Protein AF-X6GZL0-F1 (afdb_monomer_lite)

pLDDT: mean 87.63, std 10.03, range [54.88, 96.75]

Structure (mmCIF, N/CA/C/O backbone):
data_AF-X6GZL0-F1
#
_entry.id   AF-X6GZL0-F1
#
loop_
_atom_site.group_PDB
_atom_site.id
_atom_site.type_symbol
_atom_site.label_atom_id
_atom_site.label_alt_id
_atom_site.label_comp_id
_atom_site.label_asym_id
_atom_site.label_entity_id
_atom_site.label_seq_id
_atom_site.pdbx_PDB_ins_code
_atom_site.Cartn_x
_atom_site.Cartn_y
_atom_site.Cartn_z
_atom_site.occupancy
_atom_site.B_iso_or_equiv
_atom_site.auth_seq_id
_atom_site.auth_comp_id
_atom_site.auth_asym_id
_atom_site.auth_atom_id
_atom_site.pdbx_PDB_model_num
ATOM 1 N N . MET A 1 1 ? 24.671 -5.917 -28.844 1.00 54.88 1 MET A N 1
ATOM 2 C CA . MET A 1 1 ? 24.541 -6.890 -27.731 1.00 54.88 1 MET A CA 1
ATOM 3 C C . MET A 1 1 ? 24.314 -6.176 -26.387 1.00 54.88 1 MET A C 1
ATOM 5 O O . MET A 1 1 ? 24.769 -6.671 -25.364 1.00 54.88 1 MET A O 1
ATOM 9 N N . SER A 1 2 ? 23.624 -5.028 -26.377 1.00 60.88 2 SER A N 1
ATOM 10 C CA . SER A 1 2 ? 23.483 -4.157 -25.192 1.00 60.88 2 SER A CA 1
ATOM 11 C C . SER A 1 2 ? 22.039 -4.138 -24.675 1.00 60.88 2 SER A C 1
ATOM 13 O O . SER A 1 2 ? 21.825 -4.404 -23.502 1.00 60.88 2 SER A O 1
ATOM 15 N N . ALA A 1 3 ? 21.064 -3.987 -25.581 1.00 61.78 3 ALA A N 1
ATOM 16 C CA . ALA A 1 3 ? 19.638 -3.892 -25.251 1.00 61.78 3 ALA A CA 1
ATOM 17 C C . ALA A 1 3 ? 19.056 -5.130 -24.540 1.00 61.78 3 ALA A C 1
ATOM 19 O O . ALA A 1 3 ? 18.276 -4.987 -23.610 1.00 61.78 3 ALA A O 1
ATOM 20 N N . ASP A 1 4 ? 19.475 -6.345 -24.921 1.00 62.56 4 ASP A N 1
ATOM 21 C CA . ASP A 1 4 ? 18.967 -7.580 -24.298 1.00 62.56 4 ASP A CA 1
ATOM 22 C C . ASP A 1 4 ? 19.306 -7.623 -22.795 1.00 62.56 4 ASP A C 1
ATOM 24 O O . ASP A 1 4 ? 18.476 -7.983 -21.972 1.00 62.56 4 ASP A O 1
ATOM 28 N N . ARG A 1 5 ? 20.512 -7.177 -22.408 1.00 64.81 5 ARG A N 1
ATOM 29 C CA . ARG A 1 5 ? 20.960 -7.172 -21.004 1.00 64.81 5 ARG A CA 1
ATOM 30 C C . ARG A 1 5 ? 20.229 -6.131 -20.152 1.00 64.81 5 ARG A C 1
ATOM 32 O O . ARG A 1 5 ? 19.945 -6.423 -18.995 1.00 64.81 5 ARG A O 1
ATOM 39 N N . GLU A 1 6 ? 19.929 -4.963 -20.715 1.00 66.50 6 GLU A N 1
ATOM 40 C CA . GLU A 1 6 ? 19.211 -3.879 -20.027 1.00 66.50 6 GLU A CA 1
ATOM 41 C C . GLU A 1 6 ? 17.767 -4.297 -19.690 1.00 66.50 6 GLU A C 1
ATOM 43 O O . GLU A 1 6 ? 17.346 -4.157 -18.541 1.00 66.50 6 GLU A O 1
ATOM 48 N N . ASP A 1 7 ? 17.063 -4.948 -20.624 1.00 71.19 7 ASP A N 1
ATOM 49 C CA . ASP A 1 7 ? 15.711 -5.491 -20.400 1.00 71.19 7 ASP A CA 1
ATOM 50 C C . ASP A 1 7 ? 15.679 -6.549 -19.278 1.00 71.19 7 ASP A C 1
ATOM 52 O O . ASP A 1 7 ? 14.783 -6.550 -18.423 1.00 71.19 7 ASP A O 1
ATOM 56 N N . HIS A 1 8 ? 16.681 -7.438 -19.226 1.00 76.62 8 HIS A N 1
ATOM 57 C CA . HIS A 1 8 ? 16.789 -8.440 -18.154 1.00 76.62 8 HIS A CA 1
ATOM 58 C C . HIS A 1 8 ? 17.031 -7.801 -16.782 1.00 76.62 8 HIS A C 1
ATOM 60 O O . HIS A 1 8 ? 16.529 -8.300 -15.771 1.00 76.62 8 HIS A O 1
ATOM 66 N N . GLU A 1 9 ? 17.801 -6.716 -16.711 1.00 80.75 9 GLU A N 1
ATOM 67 C CA . GLU A 1 9 ? 18.065 -6.014 -15.452 1.00 80.75 9 GLU A CA 1
ATOM 68 C C . GLU A 1 9 ? 16.826 -5.272 -14.936 1.00 80.75 9 GLU A C 1
ATOM 70 O O . GLU A 1 9 ? 16.520 -5.343 -13.740 1.00 80.75 9 GLU A O 1
ATOM 75 N N . GLU A 1 10 ? 16.068 -4.619 -15.818 1.00 84.94 10 GLU A N 1
ATOM 76 C CA . GLU A 1 10 ? 14.811 -3.959 -15.456 1.00 84.94 10 GLU A CA 1
ATOM 77 C C . GLU A 1 10 ? 13.745 -4.954 -14.983 1.00 84.94 10 GLU A C 1
ATOM 79 O O . GLU A 1 10 ? 13.057 -4.710 -13.984 1.00 84.94 10 GLU A O 1
ATOM 84 N N . ALA A 1 11 ? 13.633 -6.105 -15.652 1.00 83.62 11 ALA A N 1
ATOM 85 C CA . ALA A 1 11 ? 12.723 -7.172 -15.250 1.00 83.62 11 ALA A CA 1
ATOM 86 C C . ALA A 1 11 ? 13.036 -7.680 -13.834 1.00 83.62 11 ALA A C 1
ATOM 88 O O . ALA A 1 11 ? 12.135 -7.746 -12.994 1.00 83.62 11 ALA A O 1
ATOM 89 N N . ARG A 1 12 ? 14.315 -7.946 -13.531 1.00 87.12 12 ARG A N 1
ATOM 90 C CA . ARG A 1 12 ? 14.730 -8.379 -12.186 1.00 87.12 12 ARG A CA 1
ATOM 91 C C . ARG A 1 12 ? 14.504 -7.314 -11.120 1.00 87.12 12 ARG A C 1
ATOM 93 O O . ARG A 1 12 ? 14.137 -7.645 -9.996 1.00 87.12 12 ARG A O 1
ATOM 100 N N . ARG A 1 13 ? 14.709 -6.033 -11.445 1.00 87.62 13 ARG A N 1
ATOM 101 C CA . ARG A 1 13 ? 14.412 -4.936 -10.509 1.00 87.62 13 ARG A CA 1
ATOM 102 C C . ARG A 1 13 ? 12.930 -4.891 -10.157 1.00 87.62 13 ARG A C 1
ATOM 104 O O . ARG A 1 13 ? 12.605 -4.786 -8.978 1.00 87.62 13 ARG A O 1
ATOM 111 N N . ARG A 1 14 ? 12.044 -5.016 -11.152 1.00 85.38 14 ARG A N 1
ATOM 112 C CA . ARG A 1 14 ? 10.595 -5.067 -10.911 1.00 85.38 14 ARG A CA 1
ATOM 113 C C . ARG A 1 14 ? 10.197 -6.292 -10.094 1.00 85.38 14 ARG A C 1
ATOM 115 O O . ARG A 1 14 ? 9.396 -6.160 -9.178 1.00 85.38 14 ARG A O 1
ATOM 122 N N . GLU A 1 15 ? 10.760 -7.461 -10.388 1.00 88.44 15 GLU A N 1
ATOM 123 C CA . GLU A 1 15 ? 10.497 -8.682 -9.617 1.00 88.44 15 GLU A CA 1
ATOM 124 C C . GLU A 1 15 ? 10.891 -8.528 -8.139 1.00 88.44 15 GLU A C 1
ATOM 126 O O . GLU A 1 15 ? 10.097 -8.843 -7.251 1.00 88.44 15 GLU A O 1
ATOM 131 N N . ASN A 1 16 ? 12.083 -7.989 -7.869 1.00 91.38 16 ASN A N 1
ATOM 132 C CA . ASN A 1 16 ? 12.539 -7.734 -6.503 1.00 91.38 16 ASN A CA 1
ATOM 133 C C . ASN A 1 16 ? 11.618 -6.751 -5.770 1.00 91.38 16 ASN A C 1
ATOM 135 O O . ASN A 1 16 ? 11.233 -7.011 -4.633 1.00 91.38 16 ASN A O 1
ATOM 139 N N . GLU A 1 17 ? 11.207 -5.673 -6.436 1.00 89.56 17 GLU A N 1
ATOM 140 C CA . GLU A 1 17 ? 10.280 -4.691 -5.870 1.00 89.56 17 GLU A CA 1
ATOM 141 C C . GLU A 1 17 ? 8.926 -5.325 -5.505 1.00 89.56 17 GLU A C 1
ATOM 143 O O . GLU A 1 17 ? 8.405 -5.116 -4.409 1.00 89.56 17 GLU A O 1
ATOM 148 N N . TRP A 1 18 ? 8.374 -6.174 -6.376 1.00 88.56 18 TRP A N 1
ATOM 149 C CA . TRP A 1 18 ? 7.135 -6.901 -6.080 1.00 88.56 18 TRP A CA 1
ATOM 150 C C . TRP A 1 18 ? 7.279 -7.877 -4.914 1.00 88.56 18 TRP A C 1
ATOM 152 O O . TRP A 1 18 ? 6.341 -8.040 -4.129 1.00 88.56 18 TRP A O 1
ATOM 162 N N . ARG A 1 19 ? 8.448 -8.504 -4.768 1.00 91.25 19 ARG A N 1
ATOM 163 C CA . ARG A 1 19 ? 8.738 -9.391 -3.640 1.00 91.25 19 ARG A CA 1
ATOM 164 C C . ARG A 1 19 ? 8.760 -8.633 -2.314 1.00 91.25 19 ARG A C 1
ATOM 166 O O . ARG A 1 19 ? 8.199 -9.125 -1.336 1.00 91.25 19 ARG A O 1
ATOM 173 N N . GLU A 1 20 ? 9.357 -7.445 -2.280 1.00 93.12 20 GLU A N 1
ATOM 174 C CA . GLU A 1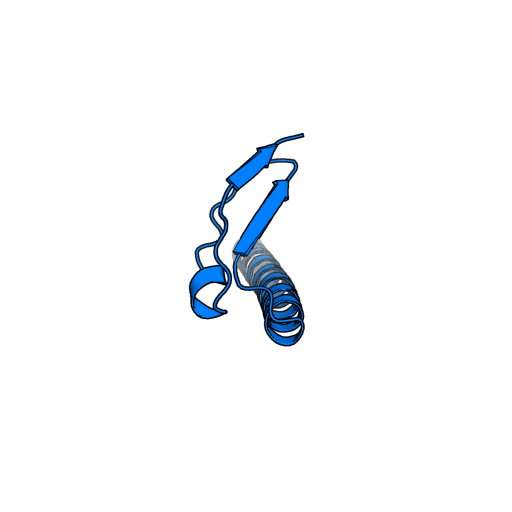 20 ? 9.372 -6.585 -1.089 1.00 93.12 20 GLU A CA 1
ATOM 175 C C . GLU A 1 20 ? 7.964 -6.104 -0.721 1.00 93.12 20 GLU A C 1
ATOM 177 O O . GLU A 1 20 ? 7.562 -6.194 0.442 1.00 93.12 20 GLU A O 1
ATOM 182 N N . ILE A 1 21 ? 7.177 -5.677 -1.715 1.00 90.75 21 ILE A N 1
ATOM 183 C CA . ILE A 1 21 ? 5.776 -5.274 -1.517 1.00 90.75 21 ILE A CA 1
ATOM 184 C C . ILE A 1 21 ? 4.953 -6.437 -0.947 1.00 90.75 21 ILE A C 1
ATOM 186 O O . ILE A 1 21 ? 4.223 -6.259 0.030 1.00 90.75 21 ILE A O 1
ATOM 190 N N . GLY A 1 22 ? 5.079 -7.634 -1.529 1.00 91.62 22 GLY A N 1
ATOM 191 C CA . GLY A 1 22 ? 4.351 -8.820 -1.078 1.00 91.62 22 GLY A CA 1
ATOM 192 C C . GLY A 1 22 ? 4.716 -9.230 0.349 1.00 91.62 22 GLY A C 1
ATOM 193 O O . GLY A 1 22 ? 3.831 -9.567 1.135 1.00 91.62 22 GLY A O 1
ATOM 194 N N . LEU A 1 23 ? 5.998 -9.141 0.713 1.00 94.50 23 LEU A N 1
ATOM 195 C CA . LEU A 1 23 ? 6.453 -9.402 2.078 1.00 94.50 23 LEU A CA 1
ATOM 196 C C . LEU A 1 23 ? 5.838 -8.412 3.075 1.00 94.50 23 LEU A C 1
ATOM 198 O O . LEU A 1 23 ? 5.279 -8.832 4.086 1.00 94.50 23 LEU A O 1
ATOM 202 N N . GLY A 1 24 ? 5.889 -7.110 2.776 1.00 94.06 24 GLY A N 1
ATOM 203 C CA . GLY A 1 24 ? 5.276 -6.084 3.622 1.00 94.06 24 GLY A CA 1
ATOM 204 C C . GLY A 1 24 ? 3.775 -6.314 3.812 1.00 94.06 24 GLY A C 1
ATOM 205 O O . GLY A 1 24 ? 3.273 -6.245 4.932 1.00 94.06 24 GLY A O 1
ATOM 206 N N . ALA A 1 25 ? 3.067 -6.675 2.740 1.00 94.31 25 ALA A N 1
ATOM 207 C CA . ALA A 1 25 ? 1.640 -6.967 2.798 1.00 94.31 25 ALA A CA 1
ATOM 208 C C . ALA A 1 25 ? 1.315 -8.203 3.657 1.00 94.31 25 ALA A C 1
ATOM 210 O O . ALA A 1 25 ? 0.349 -8.186 4.419 1.00 94.31 25 ALA A O 1
ATOM 211 N N . GLN A 1 26 ? 2.134 -9.258 3.583 1.00 94.00 26 GLN A N 1
ATOM 212 C CA . GLN A 1 26 ? 1.981 -10.444 4.432 1.00 94.00 26 GLN A CA 1
ATOM 213 C C . 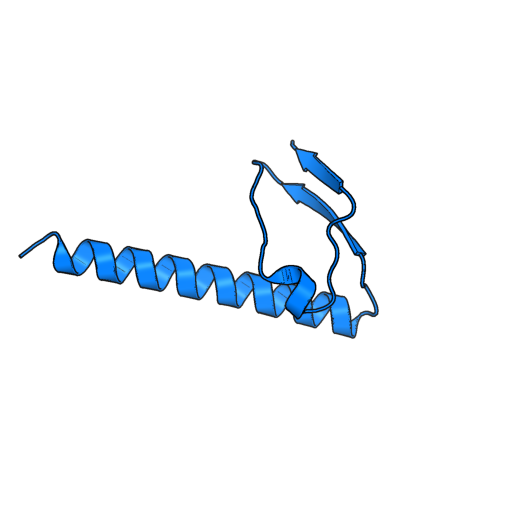GLN A 1 26 ? 2.205 -10.127 5.913 1.00 94.00 26 GLN A C 1
ATOM 215 O O . GLN A 1 26 ? 1.430 -10.592 6.745 1.00 94.00 26 GLN A O 1
ATOM 220 N N . ILE A 1 27 ? 3.203 -9.298 6.236 1.00 95.88 27 ILE A N 1
ATOM 221 C CA . ILE A 1 27 ? 3.452 -8.838 7.611 1.00 95.88 27 ILE A CA 1
ATOM 222 C C . ILE A 1 27 ? 2.245 -8.057 8.139 1.00 95.88 27 ILE A C 1
ATOM 224 O O . ILE A 1 27 ? 1.748 -8.345 9.223 1.00 95.88 27 ILE A O 1
ATOM 228 N N . LEU A 1 28 ? 1.738 -7.090 7.368 1.00 96.12 28 LEU A N 1
ATOM 229 C CA . LEU A 1 28 ? 0.568 -6.300 7.764 1.00 96.12 28 LEU A CA 1
ATOM 230 C C . LEU A 1 28 ? -0.657 -7.188 8.018 1.00 96.12 28 LEU A C 1
ATOM 232 O O . LEU A 1 28 ? -1.347 -7.011 9.021 1.00 96.12 28 LEU A O 1
ATOM 236 N N . LYS A 1 29 ? -0.891 -8.179 7.153 1.00 94.12 29 LYS A N 1
ATOM 237 C CA . LYS A 1 29 ? -1.985 -9.140 7.313 1.00 94.12 29 LYS A CA 1
ATOM 238 C C . LYS A 1 29 ? -1.837 -9.993 8.573 1.00 94.12 29 LYS A C 1
ATOM 240 O O . LYS A 1 29 ? -2.831 -10.206 9.262 1.00 94.12 29 LYS A O 1
ATOM 245 N N . ASP A 1 30 ? -0.631 -10.474 8.869 1.00 95.81 30 ASP A N 1
ATOM 246 C CA . ASP A 1 30 ? -0.345 -11.250 10.085 1.00 95.81 30 ASP A CA 1
ATOM 247 C C . ASP A 1 30 ? -0.616 -10.428 11.357 1.00 95.81 30 ASP A C 1
ATOM 249 O O . ASP A 1 30 ? -1.183 -10.926 12.326 1.00 95.81 30 ASP A O 1
ATOM 253 N N . LEU A 1 31 ? -0.347 -9.120 11.304 1.00 96.75 31 LEU A N 1
ATOM 254 C CA . LEU A 1 31 ? -0.697 -8.158 12.355 1.00 96.75 31 LEU A CA 1
ATOM 255 C C . LEU A 1 31 ? -2.199 -7.805 12.411 1.00 96.75 31 LEU A C 1
ATOM 257 O O . LEU A 1 31 ? -2.606 -6.995 13.243 1.00 96.75 31 LEU A O 1
ATOM 261 N N . GLY A 1 32 ? -3.031 -8.378 11.537 1.00 95.88 32 GLY A N 1
ATOM 262 C CA . GLY A 1 32 ? -4.472 -8.117 11.470 1.00 95.88 32 GLY A CA 1
ATOM 263 C C . GLY A 1 32 ? -4.852 -6.799 10.789 1.00 95.88 32 GLY A C 1
ATOM 264 O O . GLY A 1 32 ? -5.995 -6.356 10.905 1.00 95.88 32 GLY A O 1
ATOM 265 N N . ILE A 1 33 ? -3.922 -6.159 10.076 1.00 96.44 33 ILE A N 1
ATOM 266 C CA . ILE A 1 33 ? -4.159 -4.905 9.357 1.00 96.44 33 ILE A CA 1
ATOM 267 C C . ILE A 1 33 ? -4.657 -5.230 7.948 1.00 96.44 33 ILE A C 1
ATOM 269 O O . ILE A 1 33 ? -3.977 -5.907 7.183 1.00 96.44 33 ILE A O 1
ATOM 273 N N . SER A 1 34 ? -5.828 -4.709 7.587 1.00 94.38 34 SER A N 1
ATOM 274 C CA . SER A 1 34 ? -6.430 -4.873 6.254 1.00 94.38 34 SER A CA 1
ATOM 275 C C . SER A 1 34 ? -6.533 -3.571 5.458 1.00 94.38 34 SER A C 1
ATOM 277 O O . SER A 1 34 ? -6.872 -3.598 4.278 1.00 94.38 34 SER A O 1
ATOM 279 N N . SER A 1 35 ? -6.237 -2.421 6.074 1.00 95.44 35 SER A N 1
ATOM 280 C CA . SER A 1 35 ? -6.300 -1.110 5.426 1.00 95.44 35 SER A CA 1
ATOM 281 C C . SER A 1 35 ? -5.229 -0.167 5.966 1.00 95.44 35 SER A C 1
ATOM 283 O O . SER A 1 35 ? -5.019 -0.106 7.177 1.00 95.44 35 SER A O 1
ATOM 285 N N . ILE A 1 36 ? -4.580 0.593 5.081 1.00 94.75 36 ILE A N 1
ATOM 286 C CA . ILE A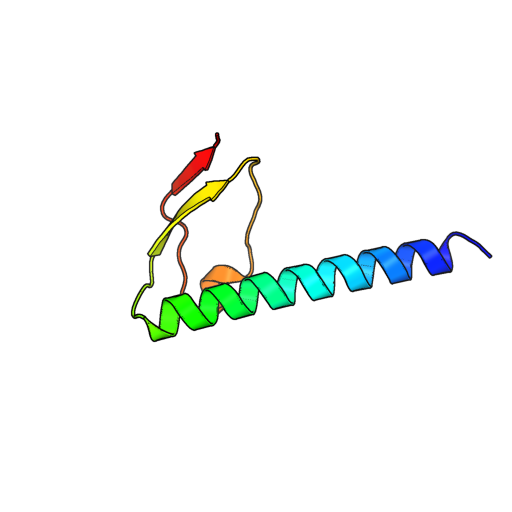 1 36 ? -3.512 1.542 5.430 1.00 94.75 36 ILE A CA 1
ATOM 287 C C . ILE A 1 36 ? -3.716 2.914 4.779 1.00 94.75 36 ILE A C 1
ATOM 289 O O . ILE A 1 36 ? -4.288 3.023 3.693 1.00 94.75 36 ILE A O 1
ATOM 293 N N . ASN A 1 37 ? -3.170 3.950 5.418 1.00 95.56 37 ASN A N 1
ATOM 294 C CA . ASN A 1 37 ? -2.863 5.217 4.757 1.00 95.56 37 ASN A CA 1
ATOM 295 C C . ASN A 1 37 ? -1.412 5.142 4.277 1.00 95.56 37 ASN A C 1
ATOM 297 O O . ASN A 1 37 ? -0.489 5.060 5.087 1.00 95.56 37 ASN A O 1
ATOM 301 N N . LEU A 1 38 ? -1.214 5.112 2.963 1.00 94.12 38 LEU A N 1
ATOM 302 C CA . LEU A 1 38 ? 0.105 5.006 2.360 1.00 94.12 38 LEU A CA 1
ATOM 303 C C . LEU A 1 38 ? 0.791 6.372 2.365 1.00 94.12 38 LEU A C 1
ATOM 305 O O . LEU A 1 38 ? 0.334 7.289 1.693 1.00 94.12 38 LEU A O 1
ATOM 309 N N . ILE A 1 39 ? 1.919 6.481 3.054 1.00 95.31 39 ILE A N 1
ATOM 310 C CA . ILE A 1 39 ? 2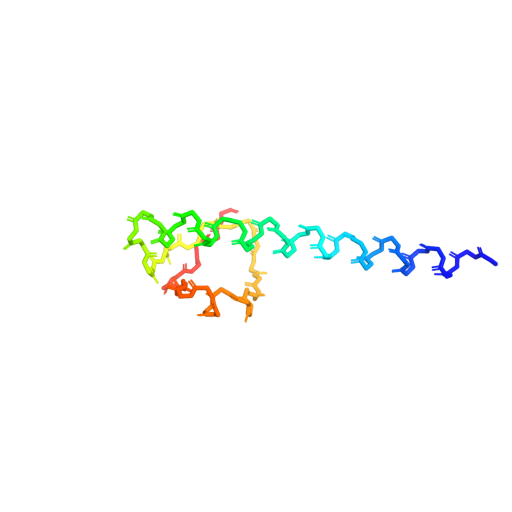.776 7.668 3.025 1.00 95.31 39 ILE A CA 1
ATOM 311 C C . ILE A 1 39 ? 3.872 7.423 1.982 1.00 95.31 39 ILE A C 1
ATOM 313 O O . ILE A 1 39 ? 4.644 6.473 2.116 1.00 95.31 39 ILE A O 1
ATOM 317 N N . ALA A 1 40 ? 3.929 8.231 0.923 1.00 93.31 40 ALA A N 1
ATOM 318 C CA . ALA A 1 40 ? 4.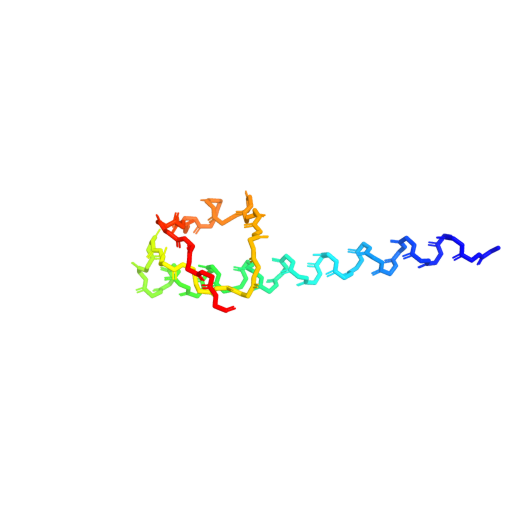845 8.011 -0.200 1.00 93.31 40 ALA A CA 1
ATOM 319 C C . ALA A 1 40 ? 5.374 9.326 -0.787 1.00 93.31 40 ALA A C 1
ATOM 321 O O . ALA A 1 40 ? 4.678 10.327 -0.803 1.00 93.31 40 ALA A O 1
ATOM 322 N N . SER A 1 41 ? 6.585 9.320 -1.346 1.00 94.69 41 SER A N 1
ATOM 323 C CA . SER A 1 41 ? 7.166 10.503 -2.011 1.00 94.69 41 SER A CA 1
ATOM 324 C C . SER A 1 41 ? 6.649 10.734 -3.436 1.00 94.69 41 SER A C 1
ATOM 326 O O . SER A 1 41 ? 6.955 11.738 -4.074 1.00 94.69 41 SER A O 1
ATOM 328 N N . ARG A 1 42 ? 5.905 9.772 -3.987 1.00 90.69 42 ARG A N 1
ATOM 329 C CA . ARG A 1 42 ? 5.300 9.845 -5.319 1.00 90.69 42 ARG A CA 1
ATOM 330 C C . ARG A 1 42 ? 4.082 8.947 -5.395 1.00 90.69 42 ARG A C 1
ATOM 332 O O . ARG A 1 42 ? 4.023 7.912 -4.730 1.00 90.69 42 ARG A O 1
ATOM 339 N N . GLU A 1 43 ? 3.152 9.313 -6.261 1.00 87.19 43 GLU A N 1
ATOM 340 C CA . GLU A 1 43 ? 1.985 8.491 -6.541 1.00 87.19 43 GLU A CA 1
ATOM 341 C C . GLU A 1 43 ? 2.383 7.247 -7.347 1.00 87.19 43 GLU A C 1
ATOM 343 O O . GLU A 1 43 ? 3.160 7.314 -8.306 1.00 87.19 43 GLU A O 1
ATOM 348 N N . ARG A 1 44 ? 1.882 6.085 -6.923 1.00 87.06 44 ARG A N 1
ATOM 349 C CA . ARG A 1 44 ? 2.100 4.796 -7.581 1.00 87.06 44 ARG A CA 1
ATOM 350 C C . ARG A 1 44 ? 0.878 3.909 -7.418 1.00 87.06 44 ARG A C 1
ATOM 352 O O . ARG A 1 44 ? 0.251 3.884 -6.363 1.00 87.06 44 ARG A O 1
ATOM 359 N N . HIS A 1 45 ? 0.602 3.119 -8.449 1.00 82.19 45 HIS A N 1
ATOM 360 C CA . HIS A 1 45 ? -0.453 2.116 -8.412 1.00 82.19 45 HIS A CA 1
ATOM 361 C C . HIS A 1 45 ? 0.091 0.785 -7.894 1.00 82.19 45 HIS A C 1
ATOM 363 O O . HIS A 1 45 ? 0.887 0.122 -8.558 1.00 82.19 45 HIS A O 1
ATOM 369 N N . TYR A 1 46 ? -0.379 0.369 -6.721 1.00 84.19 46 TYR A N 1
ATOM 370 C CA . TYR A 1 46 ? -0.029 -0.911 -6.109 1.00 84.19 46 TYR A CA 1
ATOM 371 C C . TYR A 1 46 ? -1.106 -1.962 -6.401 1.00 84.19 46 TYR A C 1
ATOM 373 O O . TYR A 1 46 ? -1.806 -2.428 -5.507 1.00 84.19 46 TYR A O 1
ATOM 381 N N . VAL A 1 47 ? -1.223 -2.352 -7.673 1.00 78.56 47 VAL A N 1
ATOM 382 C CA . VAL A 1 47 ? -2.253 -3.284 -8.183 1.00 78.56 47 VAL A CA 1
ATOM 383 C C . VAL A 1 47 ? -2.202 -4.703 -7.590 1.00 78.56 47 VAL A C 1
ATOM 385 O O . VAL A 1 47 ? -3.107 -5.494 -7.823 1.00 78.56 47 VAL A O 1
ATOM 388 N N . GLY A 1 48 ? -1.175 -5.038 -6.804 1.00 81.62 48 GLY A N 1
ATOM 389 C CA . GLY A 1 48 ? -1.043 -6.343 -6.151 1.00 81.62 48 GLY A CA 1
ATOM 390 C C . GLY A 1 48 ? -1.556 -6.409 -4.710 1.00 81.62 48 GLY A C 1
ATOM 391 O O . GLY A 1 48 ? -1.794 -7.509 -4.223 1.00 81.62 48 GLY A O 1
ATOM 392 N N . LEU A 1 49 ? -1.728 -5.276 -4.017 1.00 87.31 49 LEU A N 1
ATOM 393 C CA . LEU A 1 49 ? -1.976 -5.270 -2.564 1.00 87.31 49 LEU A CA 1
ATOM 394 C C . LEU A 1 49 ? -3.338 -5.851 -2.168 1.00 87.31 49 LEU A C 1
ATOM 396 O O . LEU A 1 49 ? -3.429 -6.540 -1.150 1.00 87.31 49 LEU A O 1
ATOM 400 N N . GLU A 1 50 ? -4.366 -5.669 -2.997 1.00 85.94 50 GLU A N 1
ATOM 401 C CA . GLU A 1 50 ? -5.684 -6.264 -2.750 1.00 85.94 50 GLU A CA 1
ATOM 402 C C . GLU A 1 50 ? -5.634 -7.798 -2.755 1.00 85.94 50 GLU A C 1
ATOM 404 O O . GLU A 1 50 ? -6.300 -8.438 -1.943 1.00 85.94 50 GLU A O 1
ATOM 409 N N . GLY A 1 51 ? -4.770 -8.402 -3.581 1.00 86.94 51 GLY A N 1
ATOM 410 C CA . GLY A 1 51 ? -4.530 -9.851 -3.583 1.00 86.94 51 GLY A CA 1
ATOM 411 C C . GLY A 1 51 ? -3.905 -10.369 -2.282 1.00 86.94 51 GLY A C 1
ATOM 412 O O . GLY A 1 51 ? -4.056 -11.542 -1.941 1.00 86.94 51 GLY A O 1
ATOM 413 N N . PHE A 1 52 ? -3.258 -9.489 -1.515 1.00 85.81 52 PHE A N 1
ATOM 414 C CA . PHE A 1 52 ? -2.759 -9.778 -0.171 1.00 85.81 52 PHE A CA 1
ATOM 415 C C . PHE A 1 52 ? -3.765 -9.415 0.932 1.00 85.81 52 PHE A C 1
ATOM 417 O O . PHE A 1 52 ? -3.498 -9.682 2.100 1.00 85.81 52 PHE A O 1
ATOM 42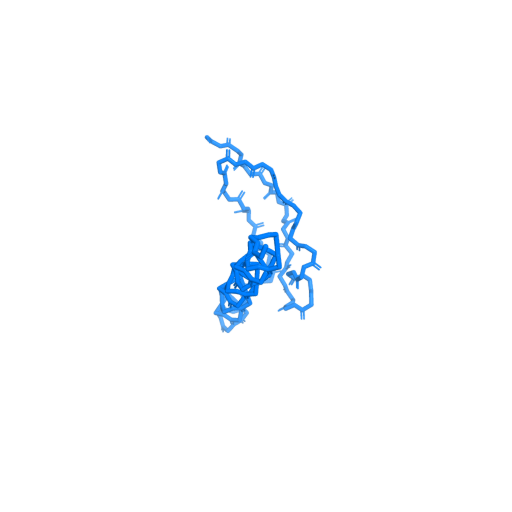4 N N . GLY A 1 53 ? -4.933 -8.866 0.587 1.00 89.25 53 GLY A N 1
ATOM 425 C CA . GLY A 1 53 ? -5.941 -8.412 1.547 1.00 89.25 53 GLY A CA 1
ATOM 426 C C . GLY A 1 53 ? -5.627 -7.059 2.187 1.00 89.25 53 GLY A C 1
ATOM 427 O O . GLY A 1 53 ? -6.140 -6.783 3.269 1.00 89.25 53 GLY A O 1
ATOM 428 N N . ILE A 1 54 ? -4.787 -6.238 1.543 1.00 94.75 54 ILE A N 1
ATOM 429 C CA . ILE A 1 54 ? -4.435 -4.888 1.997 1.00 94.75 54 ILE A CA 1
ATOM 430 C C . ILE A 1 54 ? -5.086 -3.848 1.085 1.00 94.75 54 ILE A C 1
ATOM 432 O O . ILE A 1 54 ? -4.795 -3.780 -0.108 1.00 94.75 54 ILE A O 1
ATOM 436 N N . HIS A 1 55 ? -5.930 -3.000 1.664 1.00 94.12 55 HIS A N 1
ATOM 437 C CA . HIS A 1 55 ? -6.542 -1.855 1.002 1.00 94.12 55 HIS A CA 1
ATOM 438 C C . HIS A 1 55 ? -5.749 -0.566 1.283 1.00 94.12 55 HIS A C 1
ATOM 440 O O . HIS A 1 55 ? -5.372 -0.292 2.424 1.00 94.12 55 HIS A O 1
ATOM 446 N N . ILE A 1 56 ? -5.499 0.253 0.258 1.00 93.69 56 ILE A N 1
ATOM 447 C CA . ILE A 1 56 ? -4.976 1.614 0.448 1.00 93.69 56 ILE A CA 1
ATOM 448 C C . ILE A 1 56 ? -6.176 2.555 0.568 1.00 93.69 56 ILE A C 1
ATOM 450 O O . ILE A 1 56 ? -6.821 2.855 -0.432 1.00 93.69 56 ILE A O 1
ATOM 454 N N . ALA A 1 57 ? -6.452 3.042 1.778 1.00 94.31 57 ALA A N 1
ATOM 455 C CA . ALA A 1 57 ? -7.559 3.969 2.026 1.00 94.31 57 ALA A CA 1
ATOM 456 C C . ALA A 1 57 ? -7.257 5.389 1.528 1.00 94.31 57 ALA A C 1
ATOM 458 O O . ALA A 1 57 ? -8.147 6.106 1.074 1.00 94.31 57 ALA A O 1
ATOM 459 N N . LYS A 1 58 ? -5.994 5.809 1.634 1.00 94.50 58 LYS A N 1
ATOM 460 C CA . LYS A 1 58 ? -5.514 7.117 1.185 1.00 94.50 58 LYS A CA 1
ATOM 461 C C . LYS A 1 58 ? -4.024 7.048 0.886 1.00 94.50 58 LYS A C 1
ATOM 463 O O . LYS A 1 58 ? -3.295 6.331 1.570 1.00 94.50 58 LYS A O 1
ATOM 468 N N . THR A 1 59 ? -3.571 7.836 -0.082 1.00 94.38 59 THR A N 1
ATOM 469 C CA . THR A 1 59 ? -2.149 8.119 -0.283 1.00 94.38 59 THR A CA 1
ATOM 470 C C . THR A 1 59 ? -1.848 9.548 0.159 1.00 94.38 59 THR A C 1
ATOM 472 O O . THR A 1 59 ? -2.490 10.495 -0.291 1.00 94.38 59 THR A O 1
ATOM 475 N N . GLU A 1 60 ? -0.894 9.701 1.070 1.00 95.50 60 GLU A N 1
ATOM 476 C CA . GLU A 1 60 ? -0.364 10.983 1.522 1.00 95.50 60 GLU A CA 1
ATOM 477 C C . GLU A 1 60 ? 1.008 11.194 0.890 1.00 95.50 60 GLU A C 1
ATOM 479 O O . GLU A 1 60 ? 1.929 10.403 1.107 1.00 95.50 60 GLU A O 1
ATOM 484 N N . ILE A 1 61 ? 1.114 12.244 0.074 1.00 95.31 61 ILE A N 1
ATOM 485 C CA . ILE A 1 61 ? 2.355 12.612 -0.605 1.00 95.31 61 ILE A CA 1
ATOM 486 C C . ILE A 1 61 ? 3.107 13.652 0.221 1.00 95.31 61 ILE A C 1
ATOM 488 O O . ILE A 1 61 ? 2.492 14.621 0.674 1.00 95.31 61 ILE A O 1
ATOM 492 N N . PHE A 1 62 ? 4.412 13.446 0.405 1.00 91.00 62 PHE A N 1
ATOM 493 C CA . PHE A 1 62 ? 5.305 14.325 1.166 1.00 91.00 62 PHE A CA 1
ATOM 494 C C . PHE A 1 62 ? 6.591 14.652 0.403 1.00 91.00 62 PHE A C 1
ATOM 496 O O . PHE A 1 62 ? 7.014 13.823 -0.438 1.00 91.00 62 PHE A O 1
#

Sequence (62 aa):
MSADREDHEEARRRENEWREIGLGAQILKDLGISSINLIASRERHYVGLEGFGIHIAKTEIF

Secondary structure (DSSP, 8-state):
--HHHHHHHHHHHHHHHHHHHHHHHHHHHHTT--EEEEEESS----TTGGGGT-EEEEEEE-

Radius of gyration: 14.57 Å; chains: 1; bounding box: 32×26×40 Å

Foldseek 3Di:
DPVVVVVVVVVVVVVVVVVVVLVVLLVCVVVVHQEDAAEDQDDDDPVCNVVSNHHYPHYDHD